Protein AF-A0A367RQB6-F1 (afdb_monomer_lite)

Structure (mmCIF, N/CA/C/O backbone):
data_AF-A0A367RQB6-F1
#
_entry.id   AF-A0A367RQB6-F1
#
loop_
_atom_site.group_PDB
_atom_site.id
_atom_site.type_symbol
_atom_site.label_atom_id
_atom_site.label_alt_id
_atom_site.label_comp_id
_atom_site.label_asym_id
_atom_site.label_entity_id
_atom_site.label_seq_id
_atom_site.pdbx_PDB_ins_code
_atom_site.Cartn_x
_atom_site.Cartn_y
_atom_site.Cartn_z
_atom_site.occupancy
_atom_site.B_iso_or_equiv
_atom_site.auth_seq_id
_atom_site.auth_comp_id
_atom_site.auth_asym_id
_atom_site.auth_atom_id
_atom_site.pdbx_PDB_model_num
ATOM 1 N N . MET A 1 1 ? -21.067 1.226 -15.345 1.00 36.91 1 MET A N 1
ATOM 2 C CA . MET A 1 1 ? -21.708 1.388 -16.669 1.00 36.91 1 MET A CA 1
ATOM 3 C C . MET A 1 1 ? -20.718 2.086 -17.591 1.00 36.91 1 MET A C 1
ATOM 5 O O . MET A 1 1 ? -20.199 3.123 -17.202 1.00 36.91 1 MET A O 1
ATOM 9 N N . LEU A 1 2 ? -20.399 1.498 -18.744 1.00 27.77 2 LEU A N 1
ATOM 10 C CA . LEU A 1 2 ? -19.388 1.997 -19.685 1.00 27.77 2 LEU A CA 1
ATOM 11 C C . LEU A 1 2 ? -20.116 2.657 -20.866 1.00 27.77 2 LEU A C 1
ATOM 13 O O . LEU A 1 2 ? -20.930 2.003 -21.509 1.00 27.77 2 LEU A O 1
ATOM 17 N N . ILE A 1 3 ? -19.868 3.944 -21.131 1.00 36.38 3 ILE A N 1
ATOM 18 C CA . ILE A 1 3 ? -20.460 4.657 -22.276 1.00 36.38 3 ILE A CA 1
ATOM 19 C C . ILE A 1 3 ? -19.338 5.029 -23.249 1.00 36.38 3 ILE A C 1
ATOM 21 O O . ILE A 1 3 ? -18.635 6.019 -23.051 1.00 36.38 3 ILE A O 1
ATOM 25 N N . ALA A 1 4 ? -19.188 4.258 -24.325 1.00 35.06 4 ALA A N 1
ATOM 26 C CA . ALA A 1 4 ? -18.270 4.569 -25.421 1.00 35.06 4 ALA A CA 1
ATOM 27 C C . ALA A 1 4 ? -18.942 5.456 -26.490 1.00 35.06 4 ALA A C 1
ATOM 29 O O . ALA A 1 4 ? -20.163 5.509 -26.612 1.00 35.06 4 ALA A O 1
ATOM 30 N N . GLY A 1 5 ? -18.157 6.243 -27.229 1.00 40.97 5 GLY A N 1
ATOM 31 C CA . GLY A 1 5 ? -18.599 7.017 -28.403 1.00 40.97 5 GLY A CA 1
ATOM 32 C C . GLY A 1 5 ? -17.840 8.337 -28.565 1.00 40.97 5 GLY A C 1
ATOM 33 O O . GLY A 1 5 ? -17.165 8.778 -27.637 1.00 40.97 5 GLY A O 1
ATOM 34 N N . PHE A 1 6 ? -17.968 8.948 -29.740 1.00 42.62 6 PHE A N 1
ATOM 35 C CA . PHE A 1 6 ? -17.129 10.052 -30.212 1.00 42.62 6 PHE A CA 1
ATOM 36 C C . PHE A 1 6 ? -17.251 11.355 -29.398 1.00 42.62 6 PHE A C 1
ATOM 38 O O . PHE A 1 6 ? -18.241 11.597 -28.703 1.00 42.62 6 PHE A O 1
ATOM 45 N N . SER A 1 7 ? -16.200 12.179 -29.461 1.00 36.88 7 SER A N 1
ATOM 46 C CA . SER A 1 7 ? -16.092 13.468 -28.766 1.00 36.88 7 SER A CA 1
ATOM 47 C C . SER A 1 7 ? -17.058 14.501 -29.365 1.00 36.88 7 SER A C 1
ATOM 49 O O . SER A 1 7 ? -17.166 14.593 -30.582 1.00 36.88 7 SER A O 1
ATOM 51 N N . GLY A 1 8 ? -17.766 15.269 -28.526 1.00 45.84 8 GLY A N 1
ATOM 52 C CA . GLY A 1 8 ? -18.630 16.384 -28.965 1.00 45.84 8 GLY A CA 1
ATOM 53 C C . GLY A 1 8 ? -20.152 16.196 -28.835 1.00 45.84 8 GLY A C 1
ATOM 54 O O . GLY A 1 8 ? -20.887 17.154 -29.020 1.00 45.84 8 GLY A O 1
ATOM 55 N N . ILE A 1 9 ? -20.646 15.016 -28.444 1.00 42.66 9 ILE A N 1
ATOM 56 C CA . ILE A 1 9 ? -22.098 14.700 -28.359 1.00 42.66 9 ILE A CA 1
ATOM 57 C C . ILE A 1 9 ? -22.732 14.884 -26.965 1.00 42.66 9 ILE A C 1
ATOM 59 O O . ILE A 1 9 ? -23.783 14.326 -26.674 1.00 42.66 9 ILE A O 1
ATOM 63 N N . GLY A 1 10 ? -22.106 15.637 -26.057 1.00 41.25 10 GLY A N 1
ATOM 64 C CA . GLY A 1 10 ? -22.725 15.923 -24.751 1.00 41.25 10 GLY A CA 1
ATOM 65 C C . GLY A 1 10 ? -22.650 14.789 -23.715 1.00 41.25 10 GLY A C 1
ATOM 66 O O . GLY A 1 10 ? -23.428 14.768 -22.768 1.00 41.25 10 GLY A O 1
ATOM 67 N N . LYS A 1 11 ? -21.669 13.877 -23.805 1.00 47.62 11 LYS A N 1
ATOM 68 C CA . LYS A 1 11 ? -21.406 12.844 -22.769 1.00 47.62 11 LYS A CA 1
ATOM 69 C C . LYS A 1 11 ? -21.144 13.438 -21.381 1.00 47.62 11 LYS A C 1
ATOM 71 O O . LYS A 1 11 ? -21.487 12.832 -20.371 1.00 47.62 11 LYS A O 1
ATOM 76 N N . THR A 1 12 ? -20.585 14.648 -21.336 1.00 47.47 12 THR A N 1
ATOM 77 C CA . THR A 1 12 ? -20.402 15.433 -20.108 1.00 47.47 12 THR A CA 1
ATOM 78 C C . THR A 1 12 ? -21.740 15.843 -19.484 1.00 47.47 12 THR A C 1
ATOM 80 O O . THR A 1 12 ? -21.831 15.899 -18.264 1.00 47.47 12 THR A O 1
ATOM 83 N N . ALA A 1 13 ? -22.784 16.079 -20.289 1.00 42.75 13 ALA A N 1
ATOM 84 C CA . ALA A 1 13 ? -24.115 16.433 -19.797 1.00 42.75 13 ALA A CA 1
ATOM 85 C C . ALA A 1 13 ? -24.825 15.232 -19.150 1.00 42.75 13 ALA A C 1
ATOM 87 O O . ALA A 1 13 ? -25.480 15.401 -18.132 1.00 42.75 13 ALA A O 1
ATOM 88 N N . VAL A 1 14 ? -24.601 14.010 -19.650 1.00 44.72 14 VAL A N 1
ATOM 89 C CA . VAL A 1 14 ? -25.148 12.779 -19.046 1.00 44.72 14 VAL A CA 1
ATOM 90 C C . VAL A 1 14 ? -24.439 12.428 -17.732 1.00 44.72 14 VAL A C 1
ATOM 92 O O . VAL A 1 14 ? -25.094 12.073 -16.757 1.00 44.72 14 VAL A O 1
ATOM 95 N N . VAL A 1 15 ? -23.115 12.609 -17.645 1.00 48.72 15 VAL A N 1
ATOM 96 C CA . VAL A 1 15 ? -22.390 12.516 -16.357 1.00 48.72 15 VAL A CA 1
ATOM 97 C C . VAL A 1 15 ? -22.878 13.593 -15.374 1.00 48.72 15 VAL A C 1
ATOM 99 O O . VAL A 1 15 ? -22.964 13.333 -14.175 1.00 48.72 15 VAL A O 1
ATOM 102 N N . ASN A 1 16 ? -23.278 14.762 -15.888 1.00 41.47 16 ASN A N 1
ATOM 103 C CA . ASN A 1 16 ? -23.872 15.852 -15.113 1.00 41.47 16 ASN A CA 1
ATOM 104 C C . ASN A 1 16 ? -25.387 15.722 -14.842 1.00 41.47 16 ASN A C 1
ATOM 106 O O . ASN A 1 16 ? -25.930 16.580 -14.149 1.00 41.47 16 ASN A O 1
ATOM 110 N N . GLU A 1 17 ? -26.068 14.657 -15.282 1.00 43.69 17 GLU A N 1
ATOM 111 C CA . GLU A 1 17 ? -27.464 14.370 -14.897 1.00 43.69 17 GLU A CA 1
ATOM 112 C C . GLU A 1 17 ? -27.624 13.178 -13.941 1.00 43.69 17 GLU A C 1
ATOM 114 O O . GLU A 1 17 ? -28.605 13.124 -13.201 1.00 43.69 17 GLU A O 1
ATOM 119 N N . VAL A 1 18 ? -26.609 12.320 -13.769 1.00 47.06 18 VAL A N 1
ATOM 120 C CA . VAL A 1 18 ? -26.545 11.361 -12.633 1.00 47.06 18 VAL A CA 1
ATOM 121 C C . VAL A 1 18 ? -26.091 12.070 -11.333 1.00 47.06 18 VAL A C 1
ATOM 123 O O . VAL A 1 18 ? -25.474 11.510 -10.433 1.00 47.06 18 VAL A O 1
ATOM 126 N N . HIS A 1 19 ? -26.404 13.359 -11.238 1.00 43.59 19 HIS A N 1
ATOM 127 C CA . HIS A 1 19 ? -25.680 14.396 -10.502 1.00 43.59 19 HIS A CA 1
ATOM 128 C C . HIS A 1 19 ? -26.458 14.914 -9.285 1.00 43.59 19 HIS A C 1
ATOM 130 O O . HIS A 1 19 ? -26.246 16.036 -8.832 1.00 43.59 19 HIS A O 1
ATOM 136 N N . LYS A 1 20 ? -27.411 14.133 -8.759 1.00 44.75 20 LYS A N 1
ATOM 137 C CA . LYS A 1 20 ? -28.287 14.585 -7.658 1.00 44.75 20 LYS A CA 1
ATOM 138 C C . LYS A 1 20 ? -28.514 13.621 -6.473 1.00 44.75 20 LYS A C 1
ATOM 140 O O . LYS A 1 20 ? -28.876 14.146 -5.421 1.00 44.75 20 LYS A O 1
ATOM 145 N N . PRO A 1 21 ? -28.268 12.291 -6.520 1.00 39.03 21 PRO A N 1
ATOM 146 C CA . PRO A 1 21 ? -28.484 11.453 -5.324 1.00 39.03 21 PRO A CA 1
ATOM 147 C C . PRO A 1 21 ? -27.265 11.241 -4.404 1.00 39.03 21 PRO A C 1
ATOM 149 O O . PRO A 1 21 ? -27.463 11.012 -3.217 1.00 39.03 21 PRO A O 1
ATOM 152 N N . ILE A 1 22 ? -26.020 11.312 -4.897 1.00 45.91 22 ILE A N 1
ATOM 153 C CA . ILE A 1 22 ? -24.838 10.850 -4.125 1.00 45.91 22 ILE A CA 1
ATOM 154 C C . ILE A 1 22 ? -24.342 11.905 -3.117 1.00 45.91 22 ILE A C 1
ATOM 156 O O . ILE A 1 22 ? -23.997 11.580 -1.983 1.00 45.91 22 ILE A O 1
ATOM 160 N N . VAL A 1 23 ? -24.413 13.193 -3.470 1.00 47.44 23 VAL A N 1
ATOM 161 C CA . VAL A 1 23 ? -24.044 14.303 -2.564 1.00 47.44 23 VAL A CA 1
ATOM 162 C C . VAL A 1 23 ? -25.045 14.451 -1.404 1.00 47.44 23 VAL A C 1
ATOM 164 O O . VAL A 1 23 ? -24.706 14.965 -0.342 1.00 47.44 23 VAL A O 1
ATOM 167 N N . ARG A 1 24 ? -26.272 13.925 -1.548 1.00 43.78 24 ARG A N 1
ATOM 168 C CA . ARG A 1 24 ? -27.293 13.927 -0.484 1.00 43.78 24 ARG A CA 1
ATOM 169 C C . ARG A 1 24 ? -27.028 12.914 0.642 1.00 43.78 24 ARG A C 1
ATOM 171 O O . ARG A 1 24 ? -27.742 12.956 1.637 1.00 43.78 24 ARG A O 1
ATOM 178 N N . GLN A 1 25 ? -26.012 12.049 0.524 1.00 41.62 25 GLN A N 1
ATOM 179 C CA . GLN A 1 25 ? -25.683 11.004 1.509 1.00 41.62 25 GLN A CA 1
ATOM 180 C C . GLN A 1 25 ? -24.235 11.064 2.045 1.00 41.62 25 GLN A C 1
ATOM 182 O O . GLN A 1 25 ? -23.701 10.037 2.447 1.00 41.62 25 GLN A O 1
ATOM 187 N N . ARG A 1 26 ? -23.582 12.241 2.075 1.00 52.38 26 ARG A N 1
ATOM 188 C CA . ARG A 1 26 ? -22.176 12.389 2.540 1.00 52.38 26 ARG A CA 1
ATOM 189 C C . ARG A 1 26 ? -21.186 11.448 1.817 1.00 52.38 26 ARG A C 1
ATOM 191 O O . ARG A 1 26 ? -20.308 10.862 2.439 1.00 52.38 26 ARG A O 1
ATOM 198 N N . GLY A 1 27 ? -21.354 11.255 0.509 1.00 51.25 27 GLY A N 1
ATOM 199 C CA . GLY A 1 27 ? -20.434 10.448 -0.296 1.00 51.25 27 GLY A CA 1
ATOM 200 C C . GLY A 1 27 ? -19.225 11.250 -0.785 1.00 51.25 27 GLY A C 1
ATOM 201 O O . GLY A 1 27 ? -19.381 12.399 -1.197 1.00 51.25 27 GLY A O 1
ATOM 202 N N . TYR A 1 28 ? -18.043 10.629 -0.797 1.00 55.91 28 TYR A N 1
ATOM 203 C CA . TYR A 1 28 ? -16.845 11.167 -1.452 1.00 55.91 28 TYR A CA 1
ATOM 204 C C . TYR A 1 28 ? -17.007 11.133 -2.975 1.00 55.91 28 TYR A C 1
ATOM 206 O O . TYR A 1 28 ? -17.510 10.150 -3.529 1.00 55.91 28 TYR A O 1
ATOM 214 N N . PHE A 1 29 ? -16.580 12.194 -3.662 1.00 58.16 29 PHE A N 1
ATOM 215 C CA . PHE A 1 29 ? -16.690 12.297 -5.118 1.00 58.16 29 PHE A CA 1
ATOM 216 C C . PHE A 1 29 ? -15.313 12.426 -5.756 1.00 58.16 29 PHE A C 1
ATOM 218 O O . PHE A 1 29 ? -14.583 13.371 -5.478 1.00 58.16 29 PHE A O 1
ATOM 225 N N . ILE A 1 30 ? -14.978 11.502 -6.654 1.00 56.69 30 ILE A N 1
ATOM 226 C CA . ILE A 1 30 ? -13.692 11.482 -7.354 1.00 56.69 30 ILE A CA 1
ATOM 227 C C . ILE A 1 30 ? -13.924 11.479 -8.862 1.00 56.69 30 ILE A C 1
ATOM 229 O O . ILE A 1 30 ? -14.814 10.786 -9.360 1.00 56.69 30 ILE A O 1
ATOM 233 N N . LYS A 1 31 ? -13.135 12.256 -9.611 1.00 50.78 31 LYS A N 1
ATOM 234 C CA . LYS A 1 31 ? -13.253 12.343 -11.071 1.00 50.78 31 LYS A CA 1
ATOM 235 C C . LYS A 1 31 ? -11.879 12.289 -11.725 1.00 50.78 31 LYS A C 1
ATOM 237 O O . LYS A 1 31 ? -11.137 13.258 -11.717 1.00 50.78 31 LYS A O 1
ATOM 242 N N . GLY A 1 32 ? -11.593 11.177 -12.391 1.00 53.81 32 GLY A N 1
ATOM 243 C CA . GLY A 1 32 ? -10.444 11.063 -13.283 1.00 53.81 32 GLY A CA 1
ATOM 244 C C . GLY A 1 32 ? -10.809 11.509 -14.695 1.00 53.81 32 GLY A C 1
ATOM 245 O O . GLY A 1 32 ? -11.751 10.976 -15.283 1.00 53.81 32 GLY A O 1
ATOM 246 N N . LYS A 1 33 ? -10.070 12.461 -15.271 1.00 51.84 33 LYS A N 1
ATOM 247 C CA . LYS A 1 33 ? -10.137 12.761 -16.709 1.00 51.84 33 LYS A CA 1
ATOM 248 C C . LYS A 1 33 ? -8.849 12.261 -17.357 1.00 51.84 33 LYS A C 1
ATOM 250 O O . LYS A 1 33 ? -7.768 12.659 -16.942 1.00 51.84 33 LYS A O 1
ATOM 255 N N . PHE A 1 34 ? -8.968 11.390 -18.357 1.00 47.47 34 PHE A N 1
ATOM 256 C CA . PHE A 1 34 ? -7.825 11.007 -19.183 1.00 47.47 34 PHE A CA 1
ATOM 257 C C . PHE A 1 34 ? -7.475 12.195 -20.075 1.00 47.47 34 PHE A C 1
ATOM 259 O O . PHE A 1 34 ? -8.286 12.597 -20.916 1.00 47.47 34 PHE A O 1
ATOM 266 N N . ASP A 1 35 ? -6.319 12.807 -19.834 1.00 54.66 35 ASP A N 1
ATOM 267 C CA . ASP A 1 35 ? -5.843 13.887 -20.681 1.00 54.66 35 ASP A CA 1
ATOM 268 C C . ASP A 1 35 ? -5.162 13.291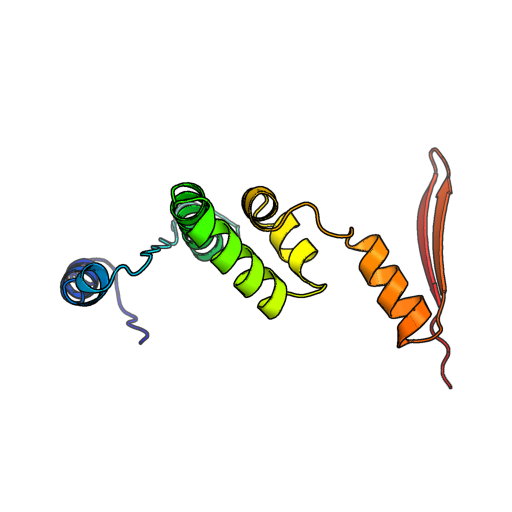 -21.912 1.00 54.66 35 ASP A C 1
ATOM 270 O O . ASP A 1 35 ? -4.098 12.682 -21.830 1.00 54.66 35 ASP A O 1
ATOM 274 N N . GLN A 1 36 ? -5.806 13.452 -23.065 1.00 45.03 36 GLN A N 1
ATOM 275 C CA . GLN A 1 36 ? -5.318 12.985 -24.364 1.00 45.03 36 GLN A CA 1
ATOM 276 C C . GLN A 1 36 ? -4.012 13.673 -24.805 1.00 45.03 36 GLN A C 1
ATOM 278 O O . GLN A 1 36 ? -3.393 13.230 -25.767 1.00 45.03 36 GLN A O 1
ATOM 283 N N . PHE A 1 37 ? -3.588 14.731 -24.103 1.00 53.97 37 PHE A N 1
ATOM 284 C CA . PHE A 1 37 ? -2.326 15.439 -24.334 1.00 53.97 37 PHE A CA 1
ATOM 285 C C . PHE A 1 37 ? -1.199 15.004 -23.376 1.00 53.97 37 PHE A C 1
ATOM 287 O O . PHE A 1 37 ? -0.037 15.351 -23.587 1.00 53.97 37 PHE A O 1
ATOM 294 N N . GLY A 1 38 ? -1.518 14.212 -22.344 1.00 48.38 38 GLY A N 1
ATOM 295 C CA . GLY A 1 38 ? -0.561 13.658 -21.388 1.00 48.38 38 GLY A CA 1
ATOM 296 C C . GLY A 1 38 ? 0.017 12.344 -21.895 1.00 48.38 38 GLY A C 1
ATOM 297 O O . GLY A 1 38 ? -0.411 11.265 -21.485 1.00 48.38 38 GLY A O 1
ATOM 298 N N . HIS A 1 39 ? 0.968 12.427 -22.820 1.00 44.97 39 HIS A N 1
ATOM 299 C CA . HIS A 1 39 ? 1.678 11.262 -23.326 1.00 44.97 39 HIS A CA 1
ATOM 300 C C . HIS A 1 39 ? 2.248 10.408 -22.169 1.00 44.97 39 HIS A C 1
ATOM 302 O O . HIS A 1 39 ? 3.070 10.866 -21.380 1.00 44.97 39 HIS A O 1
ATOM 308 N N . ASN A 1 40 ? 1.858 9.128 -22.156 1.00 48.03 40 ASN A N 1
ATOM 309 C CA . ASN A 1 40 ? 2.642 7.991 -21.658 1.00 48.03 40 ASN A CA 1
ATOM 310 C C . ASN A 1 40 ? 2.581 7.558 -20.174 1.00 48.03 40 ASN A C 1
ATOM 312 O O . ASN A 1 40 ? 3.452 6.796 -19.761 1.00 48.03 40 ASN A O 1
ATOM 316 N N . ILE A 1 41 ? 1.561 7.924 -19.382 1.00 55.97 41 ILE A N 1
ATOM 317 C CA . ILE A 1 41 ? 1.373 7.332 -18.034 1.00 55.97 41 ILE A CA 1
ATOM 318 C C . ILE A 1 41 ? 0.088 6.489 -17.994 1.00 55.97 41 ILE A C 1
ATOM 320 O O . ILE A 1 41 ? -1.012 7.049 -17.891 1.00 55.97 41 ILE A O 1
ATOM 324 N N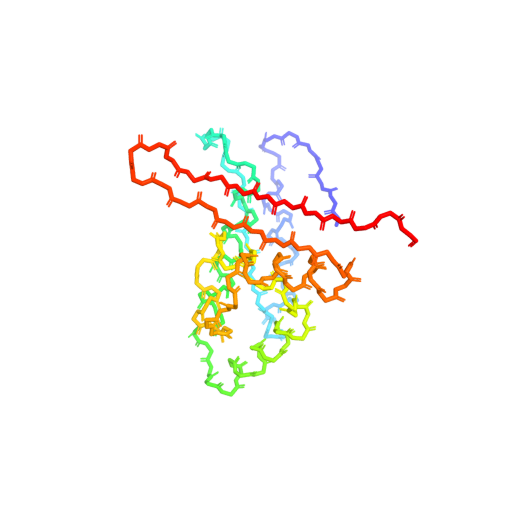 . PRO A 1 42 ? 0.192 5.147 -18.072 1.00 58.44 42 PRO A N 1
ATOM 325 C CA . PRO A 1 42 ? -0.931 4.254 -17.809 1.00 58.44 42 PRO A CA 1
ATOM 326 C C . PRO A 1 42 ? -1.591 4.602 -16.467 1.00 58.44 42 PRO A C 1
ATOM 328 O O . PRO A 1 42 ? -0.903 4.871 -15.488 1.00 58.44 42 PRO A O 1
ATOM 331 N N . PHE A 1 43 ? -2.926 4.600 -16.413 1.00 63.28 43 PHE A N 1
ATOM 332 C CA . PHE A 1 43 ? -3.707 4.846 -15.187 1.00 63.28 43 PHE A CA 1
ATOM 333 C C . PHE A 1 43 ? -3.621 6.264 -14.584 1.00 63.28 43 PHE A C 1
ATOM 335 O O . PHE A 1 43 ? -4.115 6.479 -13.481 1.00 63.28 43 PHE A O 1
ATOM 342 N N . SER A 1 44 ? -3.101 7.265 -15.301 1.00 69.19 44 SER A N 1
ATOM 343 C CA . SER A 1 44 ? -3.015 8.659 -14.816 1.00 69.19 44 SER A CA 1
ATOM 344 C C . SER A 1 44 ? -4.343 9.225 -14.288 1.00 69.19 44 SER A C 1
ATOM 346 O O . SER A 1 44 ? -4.391 9.811 -13.209 1.00 69.19 44 SER A O 1
ATOM 348 N N . ALA A 1 45 ? -5.447 8.983 -14.999 1.00 66.69 45 ALA A N 1
ATOM 349 C CA . ALA A 1 45 ? -6.783 9.408 -14.577 1.00 66.69 45 ALA A CA 1
ATOM 350 C C . ALA A 1 45 ? -7.231 8.743 -13.263 1.00 66.69 45 ALA A C 1
ATOM 352 O O . ALA A 1 45 ? -7.933 9.359 -12.464 1.00 66.69 45 ALA A O 1
ATOM 353 N N . PHE A 1 46 ? -6.827 7.492 -13.041 1.00 69.62 46 PHE A N 1
ATOM 354 C CA . PHE A 1 46 ? -7.117 6.755 -11.815 1.00 69.62 46 PHE A CA 1
ATOM 355 C C . PHE A 1 46 ? -6.293 7.301 -10.646 1.00 69.62 46 PHE A C 1
ATOM 357 O O . PHE A 1 46 ? -6.853 7.575 -9.588 1.00 69.62 46 PHE A O 1
ATOM 364 N N . LEU A 1 47 ? -4.998 7.554 -10.860 1.00 73.88 47 LEU A N 1
ATOM 365 C CA . LEU A 1 47 ? -4.134 8.169 -9.852 1.00 73.88 47 LEU A CA 1
ATOM 366 C C . LEU A 1 47 ? -4.626 9.556 -9.448 1.00 73.88 47 LEU A C 1
ATOM 368 O O . LEU A 1 47 ? -4.684 9.852 -8.260 1.00 73.88 47 LEU A O 1
ATOM 372 N N . GLN A 1 48 ? -5.058 10.375 -10.410 1.00 74.88 48 GLN A N 1
ATOM 373 C CA . GLN A 1 48 ? -5.630 11.686 -10.106 1.00 74.88 48 GLN A CA 1
ATOM 374 C C . GLN A 1 48 ? -6.888 11.566 -9.238 1.00 74.88 48 GLN A C 1
ATOM 376 O O . GLN A 1 48 ? -6.996 12.238 -8.218 1.00 74.88 48 GLN A O 1
ATOM 381 N N . ALA A 1 49 ? -7.806 10.664 -9.595 1.00 77.31 49 ALA A N 1
ATOM 382 C CA . ALA A 1 49 ? -9.024 10.442 -8.822 1.00 77.31 49 ALA A CA 1
ATOM 383 C C . ALA A 1 49 ? -8.725 9.991 -7.380 1.00 77.31 49 ALA A C 1
ATOM 385 O O . ALA A 1 49 ? -9.402 10.417 -6.446 1.00 77.31 49 ALA A O 1
ATOM 386 N N . PHE A 1 50 ? -7.703 9.155 -7.185 1.00 81.00 50 PHE A N 1
ATOM 387 C CA . PHE A 1 50 ? -7.280 8.746 -5.849 1.00 81.00 50 PHE A CA 1
ATOM 388 C C . PHE A 1 50 ? -6.598 9.867 -5.069 1.00 81.00 50 PHE A C 1
ATOM 390 O O . PHE A 1 50 ? -6.861 10.002 -3.880 1.00 81.00 50 PHE A O 1
ATOM 397 N N . ARG A 1 51 ? -5.763 10.694 -5.703 1.00 82.50 51 ARG A N 1
ATOM 398 C CA . ARG A 1 51 ? -5.171 11.863 -5.033 1.00 82.50 51 ARG A CA 1
ATOM 399 C C . ARG A 1 51 ? -6.244 12.831 -4.549 1.00 82.50 51 ARG A C 1
ATOM 401 O O . ARG A 1 51 ? -6.192 13.277 -3.405 1.00 82.50 51 ARG A O 1
ATOM 408 N N . ASP A 1 52 ? -7.266 13.068 -5.369 1.00 82.56 52 ASP A N 1
ATOM 409 C CA . ASP A 1 52 ? -8.417 13.886 -4.981 1.00 82.56 52 ASP A CA 1
ATOM 410 C C . ASP A 1 52 ? -9.175 13.267 -3.790 1.00 82.56 52 ASP A C 1
ATOM 412 O O . ASP A 1 52 ? -9.649 13.994 -2.912 1.00 82.56 52 ASP A O 1
ATOM 416 N N . LEU A 1 53 ? -9.261 11.930 -3.722 1.00 83.50 53 LEU A N 1
ATOM 417 C CA . LEU A 1 53 ? -9.811 11.225 -2.561 1.00 83.50 53 LEU A CA 1
ATOM 418 C C . LEU A 1 53 ? -8.965 11.455 -1.311 1.00 83.50 53 LEU A C 1
ATOM 420 O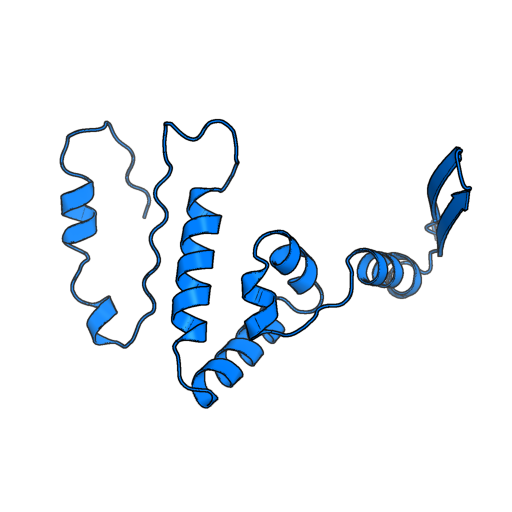 O . LEU A 1 53 ? -9.523 11.753 -0.261 1.00 83.50 53 LEU A O 1
ATOM 424 N N . MET A 1 54 ? -7.639 11.320 -1.414 1.00 88.31 54 MET A N 1
ATOM 425 C CA . MET A 1 54 ? -6.739 11.514 -0.274 1.00 88.31 54 MET A CA 1
ATOM 426 C C . MET A 1 54 ? -6.902 12.924 0.296 1.00 88.31 54 MET A C 1
ATOM 428 O O . MET A 1 54 ? -7.049 13.075 1.504 1.00 88.31 54 MET A O 1
ATOM 432 N N . GLY A 1 55 ? -6.987 13.944 -0.566 1.00 85.50 55 GLY A N 1
ATOM 433 C CA . GLY A 1 55 ? -7.249 15.322 -0.142 1.00 85.50 55 GLY A CA 1
ATOM 434 C C . GLY A 1 55 ? -8.585 15.494 0.591 1.00 85.50 55 GLY A C 1
ATOM 435 O O . GLY A 1 55 ? -8.646 16.193 1.603 1.00 85.50 55 GLY A O 1
ATOM 436 N N . GLN A 1 56 ? -9.647 14.827 0.126 1.00 83.88 56 GLN A N 1
ATOM 437 C CA . GLN A 1 56 ? -10.941 14.837 0.818 1.00 83.88 56 GLN A CA 1
ATOM 438 C C . GLN A 1 56 ? -10.863 14.151 2.182 1.00 83.88 56 GLN A C 1
ATOM 440 O O . GLN A 1 56 ? -11.333 14.719 3.161 1.00 83.88 56 GLN A O 1
ATOM 445 N N . LEU A 1 57 ? -10.236 12.974 2.263 1.00 86.38 57 LEU A N 1
ATOM 446 C CA . LEU A 1 57 ? -10.084 12.234 3.517 1.00 86.38 57 LEU A CA 1
ATOM 447 C C . LEU A 1 57 ? -9.254 13.012 4.540 1.00 86.38 57 LEU A C 1
ATOM 449 O O . LEU A 1 57 ? -9.633 13.084 5.701 1.00 86.38 57 LEU A O 1
ATOM 453 N N . LEU A 1 58 ? -8.162 13.644 4.112 1.00 86.25 58 LEU A N 1
ATOM 454 C CA . LEU A 1 58 ? -7.308 14.461 4.981 1.00 86.25 58 LEU A CA 1
ATOM 455 C C . LEU A 1 58 ? -7.997 15.735 5.493 1.00 86.25 58 LEU A C 1
ATOM 457 O O . LEU A 1 58 ? -7.523 16.333 6.454 1.00 86.25 58 LEU A O 1
ATOM 461 N N . SER A 1 59 ? -9.096 16.150 4.860 1.00 88.44 59 SER A N 1
ATOM 462 C CA . SER A 1 59 ? -9.906 17.297 5.291 1.00 88.44 59 SER A CA 1
ATOM 463 C C . SER A 1 59 ? -11.028 16.910 6.266 1.00 88.44 59 SER A C 1
ATOM 465 O O . SER A 1 59 ? -11.757 17.784 6.735 1.00 88.44 59 SER A O 1
ATOM 467 N N . GLU A 1 60 ? -11.202 15.617 6.552 1.00 87.62 60 GLU A N 1
ATOM 468 C CA . GLU A 1 60 ? -12.198 15.119 7.501 1.00 87.62 60 GLU A CA 1
ATOM 469 C C . GLU A 1 60 ? -11.779 15.335 8.960 1.00 87.62 60 GLU A C 1
ATOM 471 O O . GLU A 1 60 ? -10.642 15.685 9.276 1.00 87.62 60 GLU A O 1
ATOM 476 N N . SER A 1 61 ? -12.711 15.094 9.887 1.00 89.94 61 SER A N 1
ATOM 477 C CA . SER A 1 61 ? -12.377 15.069 11.311 1.00 89.94 61 SER A CA 1
ATOM 478 C C . SER A 1 61 ? -11.443 13.903 11.653 1.00 89.94 61 SER A C 1
ATOM 480 O O . SER A 1 61 ? -11.490 12.844 11.024 1.00 89.94 61 SER A O 1
ATOM 482 N N . ASN A 1 62 ? -10.650 14.061 12.718 1.00 89.56 62 ASN A N 1
ATOM 483 C CA . ASN A 1 62 ? -9.738 13.017 13.204 1.00 89.56 62 ASN A CA 1
ATOM 484 C C . ASN A 1 62 ? -10.446 11.667 13.433 1.00 89.56 62 ASN A C 1
ATOM 486 O O . ASN A 1 62 ? -9.903 10.622 13.081 1.00 89.56 62 ASN A O 1
ATOM 490 N N . ASP A 1 63 ? -11.680 11.682 13.952 1.00 90.75 63 ASP A N 1
ATOM 491 C CA . ASP A 1 63 ? -12.467 10.462 14.179 1.00 90.75 63 ASP A CA 1
ATOM 492 C C . ASP A 1 63 ? -12.800 9.734 12.867 1.00 90.75 63 ASP A C 1
ATOM 494 O O . ASP A 1 63 ? -12.714 8.509 12.785 1.00 90.75 63 ASP A O 1
ATOM 498 N N . GLN A 1 64 ? -13.174 10.477 11.819 1.00 87.44 64 GLN A N 1
ATOM 499 C CA . GLN A 1 64 ? -13.443 9.894 10.501 1.00 87.44 64 GLN A CA 1
ATOM 500 C C . GLN A 1 64 ? -12.159 9.408 9.833 1.00 87.44 64 GLN A C 1
ATOM 502 O O . GLN A 1 64 ? -12.168 8.356 9.190 1.00 87.44 64 GLN A O 1
ATOM 507 N N . LEU A 1 65 ? -11.053 10.131 10.015 1.00 90.81 65 LEU A N 1
ATOM 508 C CA . LEU A 1 65 ? -9.758 9.737 9.478 1.00 90.81 65 LEU A CA 1
ATOM 509 C C . LEU A 1 65 ? -9.288 8.401 10.073 1.00 90.81 65 LEU A C 1
ATOM 511 O O . LEU A 1 65 ? -8.851 7.530 9.325 1.00 90.81 65 LEU A O 1
ATOM 515 N N . GLU A 1 66 ? -9.462 8.177 11.379 1.00 91.44 66 GLU A N 1
ATOM 516 C CA . GLU A 1 66 ? -9.133 6.895 12.027 1.00 91.44 66 GLU A CA 1
ATOM 517 C C . GLU A 1 66 ? -10.040 5.742 11.557 1.00 91.44 66 GLU A C 1
ATOM 519 O O . GLU A 1 66 ? -9.572 4.617 11.331 1.00 91.44 66 GLU A O 1
ATOM 524 N N . VAL A 1 67 ? -11.328 6.012 11.313 1.00 92.25 67 VAL A N 1
ATOM 525 C CA . VAL A 1 67 ? -12.236 5.032 10.690 1.00 92.25 67 VAL A CA 1
ATOM 526 C C . VAL A 1 67 ? -11.748 4.656 9.290 1.00 92.25 67 VAL A C 1
ATOM 528 O O . VAL A 1 67 ? -11.714 3.473 8.939 1.00 92.25 67 VAL A O 1
ATOM 531 N N . TRP A 1 68 ? -11.361 5.641 8.479 1.00 91.88 68 TRP A N 1
ATOM 532 C CA . TRP A 1 68 ? -10.858 5.406 7.128 1.00 91.88 68 TRP A CA 1
ATOM 533 C C . TRP A 1 68 ? -9.528 4.675 7.117 1.00 91.88 68 TRP A C 1
ATOM 535 O O . TRP A 1 68 ? -9.391 3.689 6.398 1.00 91.88 68 TRP A O 1
ATOM 545 N N . LYS A 1 69 ? -8.588 5.081 7.964 1.00 92.44 69 LYS A N 1
ATOM 546 C CA . LYS A 1 69 ? -7.321 4.386 8.178 1.00 92.44 69 LYS A CA 1
ATOM 547 C C . LYS A 1 69 ? -7.536 2.911 8.494 1.00 92.44 69 LYS A C 1
ATOM 549 O O . LYS A 1 69 ? -6.942 2.061 7.837 1.00 92.44 69 LYS A O 1
ATOM 554 N N . THR A 1 70 ? -8.442 2.596 9.420 1.00 92.19 70 THR A N 1
ATOM 555 C CA . THR A 1 70 ? -8.766 1.205 9.776 1.00 92.19 70 THR A CA 1
ATOM 556 C C . THR A 1 70 ? -9.329 0.431 8.582 1.00 92.19 70 THR A C 1
ATOM 558 O O . THR A 1 70 ? -8.905 -0.693 8.316 1.00 92.19 70 THR A O 1
ATOM 561 N N . LYS A 1 71 ? -10.253 1.028 7.819 1.00 90.06 71 LYS A N 1
ATOM 562 C CA . LYS A 1 71 ? -10.828 0.400 6.616 1.00 90.06 71 LYS A CA 1
ATOM 563 C C . LYS A 1 71 ? -9.780 0.152 5.535 1.00 90.06 71 LYS A C 1
ATOM 565 O O . LYS A 1 71 ? -9.768 -0.916 4.931 1.00 90.06 71 LYS A O 1
ATOM 570 N N . ILE A 1 72 ? -8.915 1.133 5.292 1.00 88.25 72 ILE A N 1
ATOM 571 C CA . ILE A 1 72 ? -7.876 1.057 4.268 1.00 88.25 72 ILE A CA 1
ATOM 572 C C . ILE A 1 72 ? -6.839 0.001 4.657 1.00 88.25 72 ILE A C 1
ATOM 574 O O . ILE A 1 72 ? -6.541 -0.871 3.846 1.00 88.25 72 ILE A O 1
ATOM 578 N N . LEU A 1 73 ? -6.342 0.018 5.898 1.00 89.44 73 LEU A N 1
ATOM 579 C CA . LEU A 1 73 ? -5.406 -0.995 6.391 1.00 89.44 73 LEU A CA 1
ATOM 580 C C . LEU A 1 73 ? -6.022 -2.398 6.364 1.00 89.44 73 LEU A C 1
ATOM 582 O O . LEU A 1 73 ? -5.357 -3.342 5.952 1.00 89.44 73 LEU A O 1
ATOM 586 N N . GLY A 1 74 ? -7.300 -2.541 6.727 1.00 87.44 74 GLY A N 1
ATOM 587 C CA . GLY A 1 74 ? -8.004 -3.824 6.658 1.00 87.44 74 GLY A CA 1
ATOM 588 C C . GLY A 1 74 ? -8.189 -4.354 5.231 1.00 87.44 74 GLY A C 1
ATOM 589 O O . GLY A 1 74 ? -8.183 -5.565 5.029 1.00 87.44 74 GLY A O 1
ATOM 590 N N . ALA A 1 75 ? -8.338 -3.470 4.241 1.00 84.69 75 ALA A N 1
ATOM 591 C CA . ALA A 1 75 ? -8.500 -3.856 2.840 1.00 84.69 75 ALA A CA 1
ATOM 592 C C . ALA A 1 75 ? -7.163 -4.129 2.131 1.00 84.69 75 ALA A C 1
ATOM 594 O O . ALA A 1 75 ? -7.080 -5.043 1.313 1.00 84.69 75 ALA A O 1
ATOM 595 N N . LEU A 1 76 ? -6.134 -3.325 2.410 1.00 84.94 76 LEU A N 1
ATOM 596 C CA . LEU A 1 76 ? -4.834 -3.408 1.737 1.00 84.94 76 LEU A CA 1
ATOM 597 C C . LEU A 1 76 ? -3.864 -4.370 2.428 1.00 84.94 76 LEU A C 1
ATOM 599 O O . LEU A 1 76 ? -3.046 -5.000 1.755 1.00 84.94 76 LEU A O 1
ATOM 603 N N . GLY A 1 77 ? -3.947 -4.480 3.755 1.00 84.00 77 GLY A N 1
ATOM 604 C CA . GLY A 1 77 ? -3.035 -5.278 4.567 1.00 84.00 77 GLY A CA 1
ATOM 605 C C . GLY A 1 77 ? -1.569 -4.950 4.282 1.00 84.00 77 GLY A C 1
ATOM 606 O O . GLY A 1 77 ? -1.184 -3.790 4.139 1.00 84.00 77 GLY A O 1
ATOM 607 N N . GLU A 1 78 ? -0.757 -5.996 4.142 1.00 77.88 78 GLU A N 1
ATOM 608 C CA . GLU A 1 78 ? 0.685 -5.896 3.881 1.00 77.88 78 GLU A CA 1
ATOM 609 C C . GLU A 1 78 ? 1.014 -5.272 2.512 1.00 77.88 78 GLU A C 1
ATOM 611 O O . GLU A 1 78 ? 2.116 -4.770 2.312 1.00 77.88 78 GLU A O 1
ATOM 616 N N .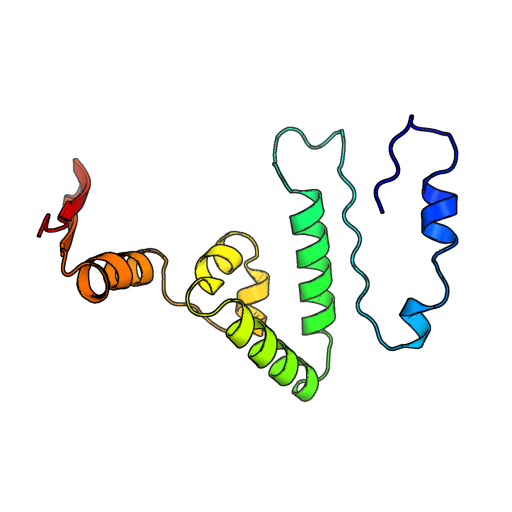 ASN A 1 79 ? 0.059 -5.224 1.575 1.00 78.44 79 ASN A N 1
ATOM 617 C CA . ASN A 1 79 ? 0.279 -4.673 0.232 1.00 78.44 79 ASN A CA 1
ATOM 618 C C . ASN A 1 79 ? 0.167 -3.143 0.172 1.00 78.44 79 ASN A C 1
ATOM 620 O O . ASN A 1 79 ? 0.373 -2.552 -0.890 1.00 78.44 79 ASN A O 1
ATOM 624 N N . ALA A 1 80 ? -0.157 -2.483 1.287 1.00 84.81 80 ALA A N 1
ATOM 625 C CA . ALA A 1 80 ? -0.356 -1.039 1.332 1.00 84.81 80 ALA A CA 1
ATOM 626 C C . ALA A 1 80 ? 0.869 -0.243 0.848 1.00 84.81 80 ALA A C 1
ATOM 628 O O . ALA A 1 80 ? 0.708 0.795 0.205 1.00 84.81 80 ALA A O 1
ATOM 629 N N . GLN A 1 81 ? 2.081 -0.763 1.070 1.00 86.38 81 GLN A N 1
ATOM 630 C CA . GLN A 1 81 ? 3.326 -0.146 0.605 1.00 86.38 81 GLN A CA 1
ATOM 631 C C . GLN A 1 81 ? 3.357 0.073 -0.913 1.00 86.38 81 GLN A C 1
ATOM 633 O O . GLN A 1 81 ? 3.844 1.103 -1.371 1.00 86.38 81 GLN A O 1
ATOM 638 N N . VAL A 1 82 ? 2.813 -0.863 -1.699 1.00 82.62 82 VAL A N 1
ATOM 639 C CA . VAL A 1 82 ? 2.795 -0.750 -3.166 1.00 82.62 82 VAL A CA 1
ATOM 640 C C . VAL A 1 82 ? 1.980 0.468 -3.595 1.00 82.62 82 VAL A C 1
ATOM 642 O O . VAL A 1 82 ? 2.356 1.176 -4.523 1.00 82.62 82 VAL A O 1
ATOM 645 N N . LEU A 1 83 ? 0.875 0.745 -2.898 1.00 81.69 83 LEU A N 1
ATOM 646 C CA . LEU A 1 83 ? 0.057 1.921 -3.179 1.00 81.69 83 LEU A CA 1
ATOM 647 C C . LEU A 1 83 ? 0.689 3.210 -2.656 1.00 81.69 83 LEU A C 1
ATOM 649 O O . LEU A 1 83 ? 0.539 4.231 -3.316 1.00 81.69 83 LEU A O 1
ATOM 653 N N . VAL A 1 84 ? 1.428 3.171 -1.544 1.00 87.81 84 VAL A N 1
ATOM 654 C CA . VAL A 1 84 ? 2.174 4.336 -1.035 1.00 87.81 84 VAL A CA 1
ATOM 655 C C . VAL A 1 84 ? 3.252 4.798 -2.023 1.00 87.81 84 VAL A C 1
ATOM 657 O O . VAL A 1 84 ? 3.429 5.998 -2.205 1.00 87.81 84 VAL A O 1
ATOM 660 N N . GLU A 1 85 ? 3.928 3.887 -2.731 1.00 81.56 85 GLU A N 1
ATOM 661 C CA . GLU A 1 85 ? 4.927 4.274 -3.745 1.00 81.56 85 GLU A CA 1
ATOM 662 C C . GLU A 1 85 ? 4.322 5.023 -4.938 1.00 81.56 85 GLU A C 1
ATOM 664 O O . GLU A 1 85 ? 4.973 5.878 -5.540 1.00 81.56 85 GLU A O 1
ATOM 669 N N . VAL A 1 86 ? 3.066 4.723 -5.273 1.00 80.62 86 VAL A N 1
ATOM 670 C CA . VAL A 1 86 ? 2.368 5.351 -6.401 1.00 80.62 86 VAL A CA 1
ATOM 671 C C . VAL A 1 86 ? 1.538 6.566 -5.952 1.00 80.62 86 VAL A C 1
ATOM 673 O O . VAL A 1 86 ? 1.331 7.508 -6.724 1.00 80.62 86 VAL A O 1
ATOM 676 N N . ILE A 1 87 ? 1.080 6.570 -4.698 1.00 85.44 87 ILE A N 1
ATOM 677 C CA . ILE A 1 87 ? 0.217 7.584 -4.078 1.00 85.44 87 ILE A CA 1
ATOM 678 C C . ILE A 1 87 ? 0.786 7.933 -2.691 1.00 85.44 87 ILE A C 1
ATOM 680 O O . ILE A 1 87 ? 0.291 7.439 -1.674 1.00 85.44 87 ILE A O 1
ATOM 684 N N . PRO A 1 88 ? 1.833 8.774 -2.622 1.00 87.75 88 PRO A N 1
ATOM 685 C CA . PRO A 1 88 ? 2.516 9.089 -1.365 1.00 87.75 88 PRO A CA 1
ATOM 686 C C . PRO A 1 88 ? 1.610 9.725 -0.304 1.00 87.75 88 PRO A C 1
ATOM 688 O O . PRO A 1 88 ? 1.828 9.534 0.889 1.00 87.75 88 PRO A O 1
ATOM 691 N N . GLU A 1 89 ? 0.558 10.439 -0.718 1.00 88.44 89 GLU A N 1
ATOM 692 C CA . GLU A 1 89 ? -0.418 11.074 0.176 1.00 88.44 89 GLU A CA 1
ATOM 693 C C . GLU A 1 89 ? -1.170 10.053 1.045 1.00 88.44 89 GLU A C 1
ATOM 695 O O . GLU A 1 89 ? -1.657 10.388 2.125 1.00 88.44 89 GLU A O 1
ATOM 700 N N . LEU A 1 90 ? -1.236 8.792 0.603 1.00 90.44 90 LEU A N 1
ATOM 701 C CA . LEU A 1 90 ? -1.834 7.706 1.369 1.00 90.44 90 LEU A CA 1
ATOM 702 C C . LEU A 1 90 ? -1.083 7.459 2.685 1.00 90.44 90 LEU A C 1
ATOM 704 O O . LEU A 1 90 ? -1.721 7.175 3.699 1.00 90.44 90 LEU A O 1
ATOM 708 N N . GLU A 1 91 ? 0.247 7.616 2.698 1.00 92.94 91 GLU A N 1
ATOM 709 C CA . GLU A 1 91 ? 1.075 7.435 3.900 1.00 92.94 91 GLU A CA 1
ATOM 710 C C . GLU A 1 91 ? 0.646 8.376 5.032 1.00 92.94 91 GLU A C 1
ATOM 712 O O . GLU A 1 91 ? 0.700 8.004 6.203 1.00 92.94 91 GLU A O 1
ATOM 717 N N . TRP A 1 92 ? 0.144 9.569 4.705 1.00 92.19 92 TRP A N 1
ATOM 718 C CA . TRP A 1 92 ? -0.338 10.524 5.706 1.00 92.19 92 TRP A CA 1
ATOM 719 C C . TRP A 1 92 ? -1.605 10.047 6.423 1.00 92.19 92 TRP A C 1
ATOM 721 O O . TRP A 1 92 ? -1.871 10.479 7.541 1.00 92.19 92 TRP A O 1
ATOM 731 N N . ILE A 1 93 ? -2.366 9.138 5.807 1.00 91.50 93 ILE A N 1
ATOM 732 C CA . ILE A 1 93 ? -3.589 8.562 6.375 1.00 91.50 93 ILE A CA 1
ATOM 733 C C . ILE A 1 93 ? -3.274 7.264 7.119 1.00 91.50 93 ILE A C 1
ATOM 735 O O . ILE A 1 93 ? -3.690 7.084 8.261 1.00 91.50 93 ILE A O 1
ATOM 739 N N . ILE A 1 94 ? -2.552 6.339 6.479 1.00 92.88 94 ILE A N 1
ATOM 740 C CA . ILE A 1 94 ? -2.333 4.988 7.025 1.00 92.88 94 ILE A CA 1
ATOM 741 C C . ILE A 1 94 ? -1.035 4.829 7.818 1.00 92.88 94 ILE A C 1
ATOM 743 O O . ILE A 1 94 ? -0.824 3.793 8.449 1.00 92.88 94 ILE A O 1
ATOM 747 N N . GLY A 1 95 ? -0.186 5.855 7.823 1.00 91.25 95 GLY A N 1
ATOM 748 C CA . GLY A 1 95 ? 1.146 5.819 8.408 1.00 91.25 95 GLY A CA 1
ATOM 749 C C . GLY A 1 95 ? 2.159 5.081 7.533 1.00 91.25 95 GLY A C 1
ATOM 750 O O . GLY A 1 95 ? 1.822 4.464 6.519 1.00 91.25 95 GLY A O 1
ATOM 751 N N . LYS A 1 96 ? 3.425 5.131 7.956 1.00 89.94 96 LYS A N 1
ATOM 752 C CA . LYS A 1 96 ? 4.545 4.494 7.260 1.00 89.94 96 LYS A CA 1
ATOM 753 C C . LYS A 1 96 ? 4.344 2.984 7.153 1.00 89.94 96 LYS A C 1
ATOM 755 O O . LYS A 1 96 ? 4.117 2.317 8.162 1.00 89.94 96 LYS A O 1
ATOM 760 N N . GLN A 1 97 ? 4.481 2.459 5.940 1.00 89.81 97 GLN A N 1
ATOM 761 C CA . GLN A 1 97 ? 4.334 1.033 5.666 1.00 89.81 97 GLN A CA 1
ATOM 762 C C . GLN A 1 97 ? 5.703 0.324 5.598 1.00 89.81 97 GLN A C 1
ATOM 764 O O . GLN A 1 97 ? 6.740 0.973 5.404 1.00 89.81 97 GLN A O 1
ATOM 769 N N . PRO A 1 98 ? 5.750 -1.005 5.823 1.00 83.44 98 PRO A N 1
ATOM 770 C CA . PRO A 1 98 ? 6.963 -1.794 5.631 1.00 83.44 98 PRO A CA 1
ATOM 771 C C . PRO A 1 98 ? 7.436 -1.705 4.178 1.00 83.44 98 PRO A C 1
ATOM 773 O O . PRO A 1 98 ? 6.627 -1.764 3.260 1.00 83.44 98 PRO A O 1
ATOM 776 N N . SER A 1 99 ? 8.744 -1.590 3.943 1.00 81.94 99 SER A N 1
ATOM 777 C CA . SER A 1 99 ? 9.271 -1.453 2.580 1.00 81.94 99 SER A CA 1
ATOM 778 C C . SER A 1 99 ? 8.980 -2.690 1.725 1.00 81.94 99 SER A C 1
ATOM 780 O O . SER A 1 99 ? 8.906 -3.806 2.246 1.00 81.94 99 SER A O 1
ATOM 782 N N . ILE A 1 100 ? 8.922 -2.532 0.398 1.00 79.69 100 ILE A N 1
ATOM 783 C CA . ILE A 1 100 ? 8.714 -3.662 -0.526 1.00 79.69 100 ILE A CA 1
ATOM 784 C C . ILE A 1 100 ? 9.764 -4.753 -0.301 1.00 79.69 100 ILE A C 1
ATOM 786 O O . ILE A 1 100 ? 9.440 -5.936 -0.330 1.00 79.69 100 ILE A O 1
ATOM 790 N N . LEU A 1 101 ? 11.008 -4.374 0.008 1.00 79.00 101 LEU A N 1
ATOM 791 C CA . LEU A 1 101 ? 12.062 -5.336 0.319 1.00 79.00 101 LEU A CA 1
ATOM 792 C C . LEU A 1 101 ? 11.769 -6.140 1.596 1.00 79.00 101 LEU A C 1
ATOM 794 O O . LEU A 1 101 ? 12.063 -7.333 1.636 1.00 79.00 101 LEU A O 1
ATOM 798 N N . SER A 1 102 ? 11.178 -5.523 2.626 1.00 80.06 102 SER A N 1
ATOM 799 C CA . SER A 1 102 ? 10.755 -6.254 3.828 1.00 80.06 102 SER A CA 1
ATOM 800 C C . SER A 1 102 ? 9.611 -7.229 3.545 1.00 80.06 102 SER A C 1
ATOM 802 O O . SER A 1 102 ? 9.669 -8.362 4.018 1.00 80.06 102 SER A O 1
ATOM 804 N N . ILE A 1 103 ? 8.648 -6.849 2.698 1.00 80.69 103 ILE A N 1
ATOM 805 C CA . ILE A 1 103 ? 7.540 -7.724 2.281 1.00 80.69 103 ILE A CA 1
ATOM 806 C C . ILE A 1 103 ? 8.072 -8.883 1.431 1.00 80.69 103 ILE A C 1
ATOM 808 O O . ILE A 1 103 ? 7.769 -10.044 1.690 1.00 80.69 103 ILE A O 1
ATOM 812 N N . ALA A 1 104 ? 8.941 -8.597 0.458 1.00 81.75 104 ALA A N 1
ATOM 813 C CA . ALA A 1 104 ? 9.585 -9.618 -0.362 1.00 81.75 104 ALA A CA 1
ATOM 814 C C . ALA A 1 104 ? 10.381 -10.606 0.501 1.00 81.75 104 ALA A C 1
ATOM 816 O O . ALA A 1 104 ? 10.304 -11.815 0.290 1.00 81.75 104 ALA A O 1
ATOM 817 N N . ARG A 1 105 ? 11.101 -10.107 1.514 1.00 84.75 105 ARG A N 1
ATOM 818 C CA . ARG A 1 105 ? 11.804 -10.955 2.478 1.00 84.75 105 ARG A CA 1
ATOM 819 C C . ARG A 1 105 ? 10.837 -11.841 3.259 1.00 84.75 105 ARG A C 1
ATOM 821 O O . ARG A 1 105 ? 11.100 -13.029 3.382 1.00 84.75 105 ARG A O 1
ATOM 828 N N . GLN A 1 106 ? 9.726 -11.289 3.743 1.00 84.81 106 GLN A N 1
ATOM 829 C CA . GLN A 1 106 ? 8.695 -12.038 4.463 1.00 84.81 106 GLN A CA 1
ATOM 830 C C . GLN A 1 106 ? 8.116 -13.165 3.599 1.00 84.81 106 GLN A C 1
ATOM 832 O O . GLN A 1 106 ? 8.086 -14.313 4.033 1.00 84.81 106 GLN A O 1
ATOM 837 N N . ILE A 1 107 ? 7.744 -12.874 2.352 1.00 85.50 107 ILE A N 1
ATOM 838 C CA . ILE A 1 107 ? 7.219 -13.871 1.411 1.00 85.50 107 ILE A CA 1
ATOM 839 C C . ILE A 1 107 ? 8.259 -14.969 1.155 1.00 85.50 107 ILE A C 1
ATOM 841 O O . ILE A 1 107 ? 7.969 -16.159 1.290 1.00 85.50 107 ILE A O 1
ATOM 845 N N . VAL A 1 108 ? 9.493 -14.589 0.820 1.00 87.38 108 VAL A N 1
ATOM 846 C CA . VAL A 1 108 ? 10.550 -15.555 0.502 1.00 87.38 108 VAL A CA 1
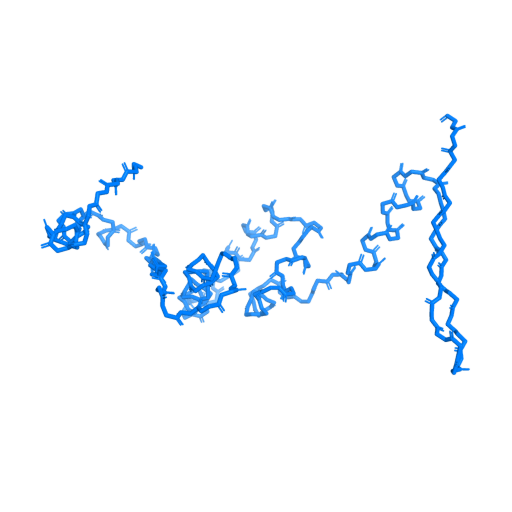ATOM 847 C C . VAL A 1 108 ? 10.901 -16.403 1.724 1.00 87.38 108 VAL A C 1
ATOM 849 O O . VAL A 1 108 ? 10.885 -17.625 1.626 1.00 87.38 108 VAL A O 1
ATOM 852 N N . GLU A 1 109 ? 11.190 -15.792 2.873 1.00 88.94 109 GLU A N 1
ATOM 853 C CA . GLU A 1 109 ? 11.710 -16.495 4.053 1.00 88.94 109 GLU A CA 1
ATOM 854 C C . GLU A 1 109 ? 10.616 -17.181 4.878 1.00 88.94 109 GLU A C 1
ATOM 856 O O . GLU A 1 109 ? 10.829 -18.288 5.369 1.00 88.94 109 GLU A O 1
ATOM 861 N N . GLN A 1 110 ? 9.440 -16.566 5.031 1.00 85.25 110 GLN A N 1
ATOM 862 C CA . GLN A 1 110 ? 8.378 -17.096 5.893 1.00 85.25 110 GLN A CA 1
ATOM 863 C C . GLN A 1 110 ? 7.376 -17.952 5.120 1.00 85.25 110 GLN A C 1
ATOM 865 O O . GLN A 1 110 ? 7.064 -19.059 5.556 1.00 85.25 110 GLN A O 1
ATOM 870 N N . THR A 1 111 ? 6.886 -17.479 3.970 1.00 86.50 111 THR A N 1
ATOM 871 C CA . THR A 1 111 ? 5.881 -18.220 3.187 1.00 86.50 111 THR A CA 1
ATOM 872 C C . THR A 1 111 ? 6.511 -19.385 2.435 1.00 86.50 111 THR A C 1
ATOM 874 O O . THR A 1 111 ? 5.984 -20.495 2.460 1.00 86.50 111 THR A O 1
ATOM 877 N N . HIS A 1 112 ? 7.657 -19.153 1.794 1.00 89.12 112 HIS A N 1
ATOM 878 C CA . HIS A 1 112 ? 8.299 -20.147 0.932 1.00 89.12 112 HIS A CA 1
ATOM 879 C C . HIS A 1 112 ? 9.515 -20.837 1.557 1.00 89.12 112 HIS A C 1
ATOM 881 O O . HIS A 1 112 ? 10.122 -21.684 0.904 1.00 89.12 112 HIS A O 1
ATOM 887 N N . ARG A 1 113 ? 9.883 -20.502 2.806 1.00 89.75 113 ARG A N 1
ATOM 888 C CA . ARG A 1 113 ? 11.082 -21.036 3.493 1.00 89.75 113 ARG A CA 1
ATOM 889 C C . ARG A 1 113 ? 12.365 -20.908 2.658 1.00 89.75 113 ARG A C 1
ATOM 891 O O . ARG A 1 113 ? 13.285 -21.716 2.765 1.00 89.75 113 ARG A O 1
ATOM 898 N N . GLY A 1 114 ? 12.391 -19.910 1.787 1.00 90.81 114 GLY A N 1
ATOM 899 C CA . GLY A 1 114 ? 13.512 -19.536 0.952 1.00 90.81 114 GLY A CA 1
ATOM 900 C C . GLY A 1 114 ? 14.464 -18.579 1.658 1.00 90.81 114 GLY A C 1
ATOM 901 O O . GLY A 1 114 ? 14.403 -18.365 2.866 1.00 90.81 114 GLY A O 1
ATOM 902 N N . LYS A 1 115 ? 15.358 -17.979 0.878 1.00 90.25 115 LYS A N 1
ATOM 903 C CA . LYS A 1 115 ? 16.323 -16.982 1.337 1.00 90.25 115 LYS A CA 1
ATOM 904 C C . LYS A 1 115 ? 16.403 -15.839 0.334 1.00 90.25 115 LYS A C 1
ATOM 906 O O . LYS A 1 115 ? 16.636 -16.079 -0.849 1.00 90.25 115 LYS A O 1
ATOM 911 N N . LEU A 1 116 ? 16.255 -14.606 0.816 1.00 88.44 116 LEU A N 1
ATOM 912 C CA . LEU A 1 116 ? 16.495 -13.386 0.045 1.00 88.44 116 LEU A CA 1
ATOM 913 C C . LEU A 1 116 ? 17.793 -12.737 0.546 1.00 88.44 116 LEU A C 1
ATOM 915 O O . LEU A 1 116 ? 17.879 -12.324 1.701 1.00 88.44 116 LEU A O 1
ATOM 919 N N . SER A 1 117 ? 18.810 -12.653 -0.312 1.00 86.19 117 SER A N 1
ATOM 920 C CA . SER A 1 117 ? 20.096 -12.010 -0.009 1.00 86.19 117 SER A CA 1
ATOM 921 C C . SER A 1 117 ? 20.303 -10.792 -0.904 1.00 86.19 117 SER A C 1
ATOM 923 O O . SER A 1 117 ? 19.959 -10.820 -2.081 1.00 86.19 117 SER A O 1
ATOM 925 N N . CYS A 1 118 ? 20.871 -9.728 -0.343 1.00 83.00 118 CYS A N 1
ATOM 926 C CA . CYS A 1 118 ? 21.240 -8.516 -1.066 1.00 83.00 118 CYS A CA 1
ATOM 927 C C . CYS A 1 118 ? 22.730 -8.267 -0.827 1.00 83.00 118 CYS A C 1
ATOM 929 O O . CYS A 1 118 ? 23.152 -8.129 0.322 1.00 83.00 118 CYS A O 1
ATOM 931 N N . ILE A 1 119 ? 23.519 -8.266 -1.898 1.00 86.25 119 ILE A N 1
ATOM 932 C CA . ILE A 1 119 ? 24.966 -8.071 -1.866 1.00 86.25 119 ILE A CA 1
ATOM 933 C C . ILE A 1 119 ? 25.247 -6.762 -2.593 1.00 86.25 119 ILE A C 1
ATOM 935 O O . ILE A 1 119 ? 25.117 -6.677 -3.810 1.00 86.25 119 ILE A O 1
ATOM 939 N N . SER A 1 120 ? 25.587 -5.721 -1.836 1.00 84.81 120 SER A N 1
ATOM 940 C CA . SER A 1 120 ? 25.922 -4.409 -2.389 1.00 84.81 120 SER A CA 1
ATOM 941 C C . SER A 1 120 ? 27.422 -4.190 -2.287 1.00 84.81 120 SER A C 1
ATOM 943 O O . SER A 1 120 ? 27.977 -4.182 -1.186 1.00 84.81 120 SER A O 1
ATOM 945 N N . VAL A 1 121 ? 28.073 -4.027 -3.436 1.00 91.31 121 VAL A N 1
ATOM 946 C CA . VAL A 1 121 ? 29.509 -3.774 -3.521 1.00 91.31 121 VAL A CA 1
ATOM 947 C C . VAL A 1 121 ? 29.720 -2.379 -4.121 1.00 91.31 121 VAL A C 1
ATOM 949 O O . VAL A 1 121 ? 29.244 -2.096 -5.229 1.00 91.31 121 VAL A O 1
ATOM 952 N N . PRO A 1 122 ? 30.406 -1.459 -3.411 1.00 88.88 122 PRO A N 1
ATOM 953 C CA . PRO A 1 122 ? 30.659 -0.116 -3.919 1.00 88.88 122 PRO A CA 1
ATOM 954 C C . PRO A 1 122 ? 31.357 -0.156 -5.284 1.00 88.88 122 PRO A C 1
ATOM 956 O O . PRO A 1 122 ? 32.384 -0.807 -5.428 1.00 88.88 122 PRO A O 1
ATOM 959 N N . ARG A 1 123 ? 30.827 0.588 -6.265 1.00 85.06 123 ARG A N 1
ATOM 960 C CA . ARG A 1 123 ? 31.296 0.649 -7.671 1.00 85.06 123 ARG A CA 1
ATOM 961 C C . ARG A 1 123 ? 31.043 -0.599 -8.532 1.00 85.06 123 ARG A C 1
ATOM 963 O O . ARG A 1 123 ? 31.276 -0.518 -9.731 1.00 85.06 123 ARG A O 1
ATOM 970 N N . GLU A 1 124 ? 30.515 -1.684 -7.971 1.00 88.62 124 GLU A N 1
ATOM 971 C CA . GLU A 1 124 ? 30.157 -2.911 -8.711 1.00 88.62 124 GLU A CA 1
ATOM 972 C C . GLU A 1 124 ? 28.637 -3.124 -8.800 1.00 88.62 124 GLU A C 1
ATOM 974 O O . GLU A 1 124 ? 28.152 -3.808 -9.696 1.00 88.62 124 GLU A O 1
ATOM 979 N N . GLY A 1 125 ? 27.870 -2.466 -7.927 1.00 84.31 125 GLY A N 1
ATOM 980 C CA . GLY A 1 125 ? 26.412 -2.455 -7.971 1.00 84.31 125 GLY A CA 1
ATOM 981 C C . GLY A 1 125 ? 25.793 -3.252 -6.831 1.00 84.31 125 GLY A C 1
ATOM 982 O O . GLY A 1 125 ? 26.376 -3.407 -5.760 1.00 84.31 125 GLY A O 1
ATOM 983 N N . THR A 1 126 ? 24.548 -3.679 -7.013 1.00 83.12 126 THR A N 1
ATOM 984 C CA . THR A 1 126 ? 23.809 -4.453 -6.011 1.00 83.12 126 THR A CA 1
ATOM 985 C C . THR A 1 126 ? 23.198 -5.677 -6.667 1.00 83.12 126 THR A C 1
ATOM 987 O O . THR A 1 126 ? 22.443 -5.554 -7.627 1.00 83.12 126 THR A O 1
ATOM 990 N N . GLU A 1 127 ? 23.532 -6.847 -6.136 1.00 87.12 127 GLU A N 1
ATOM 991 C CA . GLU A 1 127 ? 23.022 -8.139 -6.570 1.00 87.12 127 GLU A CA 1
ATOM 992 C C . GLU A 1 127 ? 21.967 -8.641 -5.578 1.00 87.12 127 GLU A C 1
ATOM 994 O O . GLU A 1 127 ? 22.189 -8.678 -4.365 1.00 87.12 127 GLU A O 1
ATOM 999 N N . PHE A 1 128 ? 20.802 -9.028 -6.100 1.00 86.81 128 PHE A N 1
ATOM 1000 C CA . PHE A 1 128 ? 19.722 -9.631 -5.325 1.00 86.81 128 PHE A CA 1
ATOM 1001 C C . PHE A 1 128 ? 19.630 -11.115 -5.666 1.00 86.81 128 PHE A C 1
ATOM 1003 O O . PHE A 1 128 ? 19.442 -11.481 -6.823 1.00 86.81 128 PHE A O 1
ATOM 1010 N N . ILE A 1 129 ? 19.726 -11.969 -4.651 1.00 87.50 129 ILE A N 1
ATOM 1011 C CA . ILE A 1 129 ? 19.686 -13.425 -4.795 1.00 87.50 129 ILE A CA 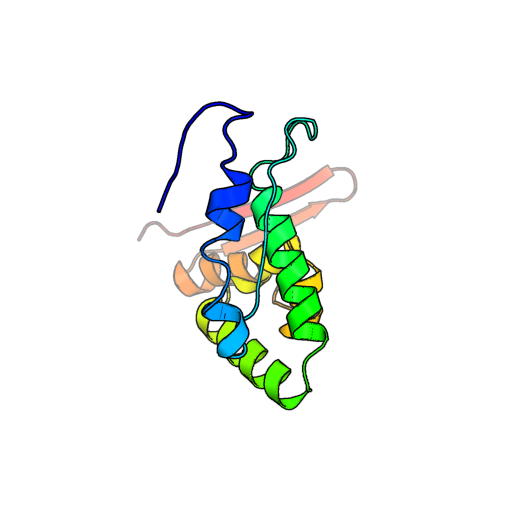1
ATOM 1012 C C . ILE A 1 129 ? 18.450 -13.946 -4.066 1.00 87.50 129 ILE A C 1
ATOM 1014 O O . ILE A 1 129 ? 18.311 -13.752 -2.857 1.00 87.50 129 ILE A O 1
ATOM 1018 N N . ILE A 1 130 ? 17.569 -14.630 -4.796 1.00 90.94 130 ILE A N 1
ATOM 1019 C CA . ILE A 1 130 ? 16.387 -15.306 -4.253 1.00 90.94 130 ILE A CA 1
ATOM 1020 C C . ILE A 1 130 ? 16.581 -16.807 -4.424 1.00 90.94 130 ILE A C 1
ATOM 1022 O O . ILE A 1 130 ? 16.697 -17.300 -5.543 1.00 90.94 130 ILE A O 1
ATOM 1026 N N . GLN A 1 131 ? 16.585 -17.537 -3.316 1.00 87.12 131 GLN A N 1
ATOM 1027 C CA . GLN A 1 131 ? 16.620 -18.993 -3.306 1.00 87.12 131 GLN A CA 1
ATOM 1028 C C . GLN A 1 131 ? 15.297 -19.511 -2.749 1.00 87.12 131 GLN A C 1
ATOM 1030 O O . GLN A 1 131 ? 14.967 -19.217 -1.604 1.00 87.12 131 GLN A O 1
ATOM 1035 N N . ILE A 1 132 ? 14.556 -20.292 -3.533 1.00 90.75 132 ILE A N 1
ATOM 1036 C CA . ILE A 1 132 ? 13.318 -20.950 -3.096 1.00 90.75 132 ILE A CA 1
ATOM 1037 C C . ILE A 1 132 ? 13.540 -22.467 -3.160 1.00 90.75 132 ILE A C 1
ATOM 1039 O O . ILE A 1 132 ? 13.949 -22.958 -4.215 1.00 90.75 132 ILE A O 1
ATOM 1043 N N . PRO A 1 133 ? 13.330 -23.220 -2.065 1.00 87.38 133 PRO A N 1
ATOM 1044 C CA . PRO A 1 133 ? 13.438 -24.673 -2.092 1.00 87.38 133 PRO A CA 1
ATOM 1045 C C . PRO A 1 133 ? 12.328 -25.283 -2.954 1.00 87.38 133 PRO A C 1
ATOM 1047 O O . PRO A 1 133 ? 11.165 -24.896 -2.861 1.00 87.38 133 PRO A O 1
ATOM 1050 N N . ILE A 1 134 ? 12.697 -26.254 -3.787 1.00 82.00 134 ILE A N 1
ATOM 1051 C CA . ILE A 1 134 ? 11.754 -27.081 -4.541 1.00 82.00 134 ILE A CA 1
ATOM 1052 C C . ILE A 1 134 ? 11.552 -28.350 -3.708 1.00 82.00 134 ILE A C 1
ATOM 1054 O O . ILE A 1 134 ? 12.324 -29.298 -3.834 1.00 82.00 134 ILE A O 1
ATOM 1058 N N . SER A 1 135 ? 10.602 -28.338 -2.776 1.00 64.31 135 SER A N 1
ATOM 1059 C CA . SER A 1 135 ? 10.279 -29.497 -1.931 1.00 64.31 135 SER A CA 1
ATOM 1060 C C . SER A 1 135 ? 8.789 -29.568 -1.683 1.00 64.31 135 SER A C 1
ATOM 1062 O O . SER A 1 135 ? 8.269 -28.540 -1.190 1.00 64.31 135 SER A O 1
#

Secondary structure (DSSP, 8-state):
------TTSSHHHHHTTS-SSSGGGT---------TTSTT-TTHHHHHHHHHHHHHHHTS-HHHHHHHHHHHHHHHGGGHHHHHHH-GGGHHHH-PPPPHHHHHHHIIIIIS--EEEEEEETTTEEEEEEE----

Radius of gyration: 21.2 Å; chains: 1; bounding box: 60×47×44 Å

Sequence (135 aa):
MLIAGFSGIGKTAVVNEVHKPIVRQRGYFIKGKFDQFGHNIPFSAFLQAFRDLMGQLLSESNDQLEVWKTKILGALGENAQVLVEVIPELEWIIGKQPSILSIARQIVEQTHRGKLSCISVPREGTEFIIQIPIS

InterPro domains:
  IPR036890 Histidine kinase/HSP90-like ATPase superfamily [G3DSA:3.30.565.10] (101-135)
  IPR036890 Histidine kinase/HSP90-like ATPase superfamily [SSF55874] (101-134)
  IPR041664 Orc1-like, AAA ATPase domain [PF13191] (1-82)
  IPR053159 Hybrid Signal Transduction Histidine Kinase [PTHR43642] (1-96)

pLDDT: mean 73.11, std 19.09, range [27.77, 92.94]

Foldseek 3Di:
DDDDDDPDPCPVVVVCVVPPDQVVPPDDDFFFDDDPPPPDDPCNSVLRRVLSVLVVLVPDDPVSLVVVLVVVCVVCPLVVQVVCVSRVSVCVRNNDHDHPVVVVQCCQCPVQVWHWDWDQDPPPGIDIDTGGDPD

Organism: NCBI:txid1844469